Protein AF-A0A9D7WK48-F1 (afdb_monomer)

Structure (mmCIF, N/CA/C/O backbone):
data_AF-A0A9D7WK48-F1
#
_entry.id   AF-A0A9D7WK48-F1
#
loop_
_atom_site.group_PDB
_atom_site.id
_atom_site.type_symbol
_atom_site.label_atom_id
_atom_site.label_alt_id
_atom_site.label_comp_id
_atom_site.label_asym_id
_atom_site.label_entity_id
_atom_site.label_seq_id
_atom_site.pdbx_PDB_ins_code
_atom_site.Cartn_x
_atom_site.Cartn_y
_atom_site.Cartn_z
_atom_site.occupancy
_atom_site.B_iso_or_equiv
_atom_site.auth_seq_id
_atom_site.auth_comp_id
_atom_site.auth_asym_id
_atom_site.auth_atom_id
_atom_site.pdbx_PDB_model_num
ATOM 1 N N . MET A 1 1 ? 16.173 2.944 -12.177 1.00 74.38 1 MET A N 1
ATOM 2 C CA . MET A 1 1 ? 15.955 3.218 -10.736 1.00 74.38 1 MET A CA 1
ATOM 3 C C . MET A 1 1 ? 14.481 3.455 -10.407 1.00 74.38 1 MET A C 1
ATOM 5 O O . MET A 1 1 ? 13.944 2.664 -9.650 1.00 74.38 1 MET A O 1
ATOM 9 N N . LYS A 1 2 ? 13.794 4.438 -11.018 1.00 81.81 2 LYS A N 1
ATOM 10 C CA . LYS A 1 2 ? 12.369 4.744 -10.741 1.00 81.81 2 LYS A CA 1
ATOM 11 C C . LYS A 1 2 ? 11.429 3.523 -10.776 1.00 81.81 2 LYS A C 1
ATOM 13 O O . LYS A 1 2 ? 10.718 3.284 -9.809 1.00 81.81 2 LYS A O 1
ATOM 18 N N . LEU A 1 3 ? 11.472 2.717 -11.843 1.00 81.88 3 LEU A N 1
ATOM 19 C CA . LEU A 1 3 ? 10.597 1.539 -11.991 1.00 81.88 3 LEU A CA 1
ATOM 20 C C . LEU A 1 3 ? 10.820 0.469 -10.910 1.00 81.88 3 LEU A C 1
ATOM 22 O O . LEU A 1 3 ? 9.861 -0.135 -10.445 1.00 81.88 3 LEU A O 1
ATOM 26 N N . ALA A 1 4 ? 12.069 0.272 -10.477 1.00 83.12 4 ALA A N 1
ATOM 27 C CA . ALA A 1 4 ? 12.414 -0.705 -9.442 1.00 83.12 4 ALA A CA 1
ATOM 28 C C . ALA A 1 4 ? 11.867 -0.323 -8.055 1.00 83.12 4 ALA A C 1
ATOM 30 O O . ALA A 1 4 ? 11.708 -1.191 -7.208 1.00 83.12 4 ALA A O 1
ATOM 31 N N . ILE A 1 5 ? 11.569 0.962 -7.834 1.00 84.38 5 ILE A N 1
ATOM 32 C CA . ILE A 1 5 ? 10.978 1.475 -6.592 1.00 84.38 5 ILE A CA 1
ATOM 33 C C . ILE A 1 5 ? 9.452 1.530 -6.715 1.00 84.38 5 ILE A C 1
ATOM 35 O O . ILE A 1 5 ? 8.740 1.041 -5.841 1.00 84.38 5 ILE A O 1
ATOM 39 N N . ASN A 1 6 ? 8.938 2.098 -7.809 1.00 83.69 6 ASN A N 1
ATOM 40 C CA . ASN A 1 6 ? 7.502 2.316 -7.973 1.00 83.69 6 ASN A CA 1
ATOM 41 C C . ASN A 1 6 ? 6.721 1.008 -8.112 1.00 83.69 6 ASN A C 1
ATOM 43 O O . ASN A 1 6 ? 5.621 0.910 -7.576 1.00 83.69 6 ASN A O 1
ATOM 47 N N . LEU A 1 7 ? 7.279 -0.011 -8.773 1.00 82.62 7 LEU A N 1
ATOM 48 C CA . LEU A 1 7 ? 6.558 -1.262 -8.996 1.00 82.62 7 LEU A CA 1
ATOM 49 C C . LEU A 1 7 ? 6.281 -2.028 -7.685 1.00 82.62 7 LEU A C 1
ATOM 51 O O . LEU A 1 7 ? 5.111 -2.320 -7.434 1.00 82.62 7 LEU A O 1
ATOM 55 N N . PRO A 1 8 ? 7.272 -2.307 -6.809 1.00 87.75 8 PRO A N 1
ATOM 56 C CA . PRO A 1 8 ? 6.987 -2.921 -5.512 1.00 87.75 8 PRO A CA 1
ATOM 57 C C . PRO A 1 8 ? 6.017 -2.098 -4.663 1.00 87.75 8 PRO A C 1
ATOM 59 O O . PRO A 1 8 ? 5.138 -2.668 -4.025 1.00 87.75 8 PRO A O 1
ATOM 62 N N . LEU A 1 9 ? 6.129 -0.764 -4.694 1.00 87.62 9 LEU A N 1
ATOM 63 C CA . LEU A 1 9 ? 5.206 0.110 -3.970 1.00 87.62 9 LEU A CA 1
ATOM 64 C C . LEU A 1 9 ? 3.767 -0.058 -4.463 1.00 87.62 9 LEU A C 1
ATOM 66 O O . LEU A 1 9 ? 2.862 -0.182 -3.648 1.00 87.62 9 LEU A O 1
ATOM 70 N N . MET A 1 10 ? 3.542 -0.096 -5.776 1.00 86.44 10 MET A N 1
ATOM 71 C CA . MET A 1 10 ? 2.207 -0.297 -6.344 1.00 86.44 10 MET A CA 1
ATOM 72 C C . MET A 1 10 ? 1.606 -1.649 -5.958 1.00 86.44 10 MET A C 1
ATOM 74 O O . MET A 1 10 ? 0.441 -1.707 -5.569 1.00 86.44 10 MET A O 1
ATOM 78 N N . VAL A 1 11 ? 2.401 -2.721 -6.032 1.00 88.44 11 VAL A N 1
ATOM 79 C CA . VAL A 1 11 ? 1.969 -4.061 -5.609 1.00 88.44 11 VAL A CA 1
ATOM 80 C C . VAL A 1 11 ? 1.622 -4.062 -4.123 1.00 88.44 11 VAL A C 1
ATOM 82 O O . VAL A 1 11 ? 0.566 -4.566 -3.750 1.00 88.44 11 VAL A O 1
ATOM 85 N N . TYR A 1 12 ? 2.462 -3.447 -3.288 1.00 92.00 12 TYR A N 1
ATOM 86 C CA . TYR A 1 12 ? 2.210 -3.318 -1.857 1.00 92.00 12 TYR A CA 1
ATOM 87 C C . TYR A 1 12 ? 0.900 -2.574 -1.575 1.00 92.00 12 TYR A C 1
ATOM 89 O O . TYR A 1 12 ? 0.062 -3.080 -0.835 1.00 92.00 12 TYR A O 1
ATOM 97 N N . TRP A 1 13 ? 0.687 -1.401 -2.183 1.00 89.62 13 TRP A N 1
ATOM 98 C CA . TRP A 1 13 ? -0.528 -0.610 -1.962 1.00 89.62 13 TRP A CA 1
ATOM 99 C C . TRP A 1 13 ? -1.787 -1.337 -2.432 1.00 89.62 13 TRP A C 1
ATOM 101 O O . TRP A 1 13 ? -2.792 -1.325 -1.724 1.00 89.62 13 TRP A O 1
ATOM 111 N N . GLY A 1 14 ? -1.726 -2.005 -3.588 1.00 87.38 14 GLY A N 1
ATOM 112 C CA . GLY A 1 14 ? -2.834 -2.815 -4.090 1.00 87.38 14 GLY A CA 1
ATOM 113 C C . GLY A 1 14 ? -3.159 -3.991 -3.167 1.00 87.38 14 GLY A C 1
ATOM 114 O O . GLY A 1 14 ? -4.322 -4.207 -2.832 1.00 87.38 14 GLY A O 1
ATOM 115 N N . ALA A 1 15 ? -2.136 -4.715 -2.705 1.00 92.00 15 ALA A N 1
ATOM 116 C CA . ALA A 1 15 ? -2.305 -5.844 -1.794 1.00 92.00 15 ALA A CA 1
ATOM 117 C C . ALA A 1 15 ? -2.836 -5.409 -0.420 1.00 92.00 15 ALA A C 1
ATOM 119 O O . ALA A 1 15 ? -3.762 -6.030 0.097 1.00 92.00 15 ALA A O 1
ATOM 120 N N . LEU A 1 16 ? -2.298 -4.324 0.147 1.00 92.81 16 LEU A N 1
ATOM 121 C CA . LEU A 1 16 ? -2.751 -3.767 1.421 1.00 92.81 16 LEU A CA 1
ATOM 122 C C . LEU A 1 16 ? -4.215 -3.319 1.339 1.00 92.81 16 LEU A C 1
ATOM 124 O O . LEU A 1 16 ? -5.012 -3.710 2.185 1.00 92.81 16 LEU A O 1
ATOM 128 N N . GLY A 1 17 ? -4.587 -2.558 0.305 1.00 89.44 17 GLY A N 1
ATOM 129 C CA . GLY A 1 17 ? -5.970 -2.108 0.116 1.00 89.44 17 GLY A CA 1
ATOM 130 C C . GLY A 1 17 ? -6.950 -3.272 -0.052 1.00 89.44 17 GLY A C 1
ATOM 131 O O . GLY A 1 17 ? -8.007 -3.286 0.577 1.00 89.44 17 GLY A O 1
ATOM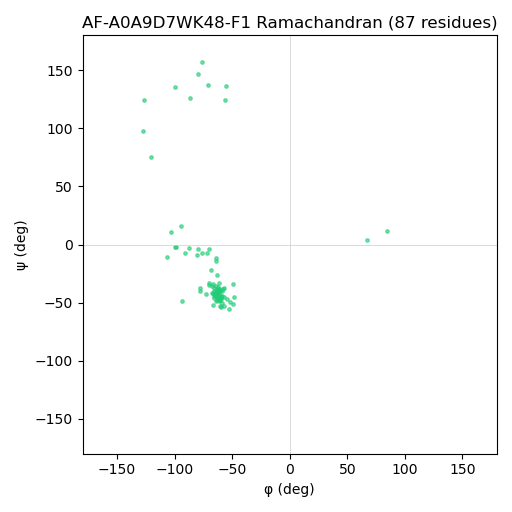 132 N N . ALA A 1 18 ? -6.576 -4.289 -0.836 1.00 89.62 18 ALA A N 1
ATOM 133 C CA . ALA A 1 18 ? -7.385 -5.495 -1.001 1.00 89.62 18 ALA A CA 1
ATOM 134 C C . ALA A 1 18 ? -7.543 -6.273 0.316 1.00 89.62 18 ALA A C 1
ATOM 136 O O . ALA A 1 18 ? -8.640 -6.733 0.625 1.00 89.62 18 ALA A O 1
ATOM 137 N N . ALA A 1 19 ? -6.473 -6.402 1.105 1.00 93.50 19 ALA A N 1
ATOM 138 C CA . ALA A 1 19 ? -6.510 -7.079 2.397 1.00 93.50 19 ALA A CA 1
ATOM 139 C C . ALA A 1 19 ? -7.380 -6.329 3.418 1.00 93.50 19 ALA A C 1
ATOM 141 O O . ALA A 1 19 ? -8.188 -6.961 4.094 1.00 93.50 19 ALA A O 1
ATOM 142 N N . VAL A 1 20 ? -7.275 -4.998 3.486 1.00 92.88 20 VAL A N 1
ATOM 143 C CA . VAL A 1 20 ? -8.124 -4.167 4.356 1.00 92.88 20 VAL A CA 1
ATOM 144 C C . VAL A 1 20 ? -9.594 -4.330 3.980 1.00 92.88 20 VAL A C 1
ATOM 146 O O . VAL A 1 20 ? -10.378 -4.740 4.828 1.00 92.88 20 VAL A O 1
ATOM 149 N N . GLY A 1 21 ? -9.962 -4.148 2.706 1.00 89.12 21 GLY A N 1
ATOM 150 C CA . GLY A 1 21 ? -11.356 -4.317 2.271 1.00 89.12 21 GLY A CA 1
ATOM 151 C C . GLY A 1 21 ? -11.893 -5.739 2.486 1.00 89.12 21 GLY A C 1
ATOM 152 O O . GLY A 1 21 ? -13.063 -5.936 2.815 1.00 89.12 21 GLY A O 1
ATOM 153 N N . LEU A 1 22 ? -11.033 -6.753 2.361 1.00 93.38 22 LEU A N 1
ATOM 154 C CA . LEU A 1 22 ? -11.382 -8.145 2.638 1.00 93.38 22 LEU A CA 1
ATOM 155 C C . LEU A 1 22 ? -11.694 -8.395 4.126 1.00 93.38 22 LEU A C 1
ATOM 157 O O . LEU A 1 22 ? -12.566 -9.212 4.432 1.00 93.38 22 LEU A O 1
ATOM 161 N N . LEU A 1 23 ? -10.973 -7.746 5.042 1.00 93.69 23 LEU A N 1
ATOM 162 C CA . LEU A 1 23 ? -11.212 -7.834 6.487 1.00 93.69 23 LEU A CA 1
ATOM 163 C C . LEU A 1 23 ? -12.411 -6.967 6.910 1.00 93.69 23 LEU A C 1
ATOM 165 O O . LEU A 1 23 ? -13.237 -7.441 7.693 1.00 93.69 23 LEU A O 1
ATOM 169 N N . GLY A 1 24 ? -12.574 -5.788 6.302 1.00 89.62 24 GLY A N 1
ATOM 170 C CA . GLY A 1 24 ? -13.756 -4.924 6.414 1.00 89.62 24 GLY A CA 1
ATOM 171 C C . GLY A 1 24 ? -15.057 -5.670 6.126 1.00 89.62 24 GLY A C 1
ATOM 172 O O . GLY A 1 24 ? -15.965 -5.720 6.955 1.00 89.62 24 GLY A O 1
ATOM 173 N N . ASN A 1 25 ? -15.100 -6.397 5.005 1.00 89.06 25 ASN A N 1
ATOM 174 C CA . ASN A 1 25 ? -16.243 -7.237 4.621 1.00 89.06 25 ASN A CA 1
ATOM 175 C C . ASN A 1 25 ? -16.524 -8.409 5.583 1.00 89.06 25 ASN A C 1
ATOM 177 O O . ASN A 1 25 ? -17.564 -9.058 5.473 1.00 89.06 25 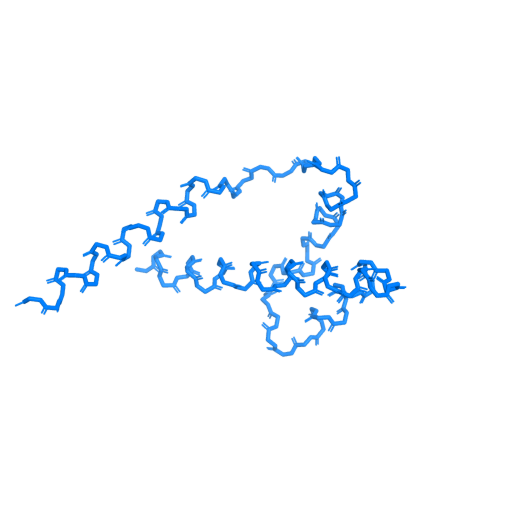ASN A O 1
ATOM 181 N N . ARG A 1 26 ? -15.611 -8.706 6.516 1.00 93.81 26 ARG A N 1
ATOM 182 C CA . ARG A 1 26 ? -15.783 -9.714 7.576 1.00 93.81 26 ARG A CA 1
ATOM 183 C C . ARG A 1 26 ? -16.095 -9.103 8.944 1.00 93.81 26 ARG A C 1
ATOM 185 O O . ARG A 1 26 ? -16.091 -9.825 9.937 1.00 93.81 26 ARG A O 1
ATOM 192 N N . GLY A 1 27 ? -16.385 -7.803 8.998 1.00 92.88 27 GLY A N 1
ATOM 193 C CA . GLY A 1 27 ? -16.762 -7.100 10.223 1.00 92.88 27 GLY A CA 1
ATOM 194 C C . GLY A 1 27 ? -15.583 -6.628 11.073 1.00 92.88 27 GLY A C 1
ATOM 195 O O . GLY A 1 27 ? -15.796 -6.218 12.211 1.00 92.88 27 GLY A O 1
ATOM 196 N N . ILE A 1 28 ? -14.354 -6.673 10.551 1.00 95.12 28 ILE A N 1
ATOM 197 C CA . ILE A 1 28 ? -13.193 -6.062 11.209 1.00 95.12 28 ILE A CA 1
ATOM 198 C C . ILE A 1 28 ? -13.127 -4.595 10.770 1.00 95.12 28 ILE A C 1
ATOM 200 O O . ILE A 1 28 ? -13.095 -4.356 9.568 1.00 95.12 28 ILE A O 1
ATOM 204 N N . PRO A 1 29 ? -13.087 -3.612 11.685 1.00 93.81 29 PRO A N 1
ATOM 205 C CA . PRO A 1 29 ? -12.950 -2.205 11.312 1.00 93.81 29 PRO A CA 1
ATOM 206 C C . PRO A 1 29 ? -11.717 -1.958 10.431 1.00 93.81 29 PRO A C 1
ATOM 208 O O . PRO A 1 29 ? -10.634 -2.462 10.739 1.00 93.81 29 PRO A O 1
ATOM 211 N N . ASP A 1 30 ? -11.862 -1.161 9.369 1.00 91.94 30 ASP A N 1
ATOM 212 C CA . ASP A 1 30 ? -10.789 -0.906 8.396 1.00 91.94 30 ASP A CA 1
ATOM 213 C C . ASP A 1 30 ? -9.523 -0.345 9.060 1.00 91.94 30 ASP A C 1
ATOM 215 O O . ASP A 1 30 ? -8.411 -0.725 8.695 1.00 91.94 30 ASP A O 1
ATOM 219 N N . GLU A 1 31 ? -9.671 0.516 10.071 1.00 93.19 31 GLU A N 1
ATOM 220 C CA . GLU A 1 31 ? -8.555 1.052 10.853 1.00 93.19 31 GLU A CA 1
ATOM 221 C C . GLU A 1 31 ? -7.780 -0.053 11.563 1.00 93.19 31 GLU A C 1
ATOM 223 O O . GLU A 1 31 ? -6.556 -0.107 11.461 1.00 93.19 31 GLU A O 1
ATOM 228 N N . GLN A 1 32 ? -8.500 -0.962 12.225 1.00 94.88 32 GLN A N 1
ATOM 229 C CA . GLN A 1 32 ? -7.906 -2.082 12.948 1.00 94.88 32 GLN A CA 1
ATOM 230 C C . GLN A 1 32 ? -7.227 -3.058 11.983 1.00 94.88 32 GLN A C 1
ATOM 232 O O . GLN A 1 32 ? -6.124 -3.531 12.251 1.00 94.88 32 GLN A O 1
ATOM 237 N N . ALA A 1 33 ? -7.861 -3.345 10.844 1.00 94.25 33 ALA A N 1
ATOM 238 C CA . ALA A 1 33 ? -7.272 -4.166 9.793 1.00 94.25 33 ALA A CA 1
ATOM 239 C C . ALA A 1 33 ? -5.972 -3.541 9.261 1.00 94.25 33 ALA A C 1
ATOM 241 O O . ALA A 1 33 ? -4.964 -4.234 9.113 1.00 94.25 33 A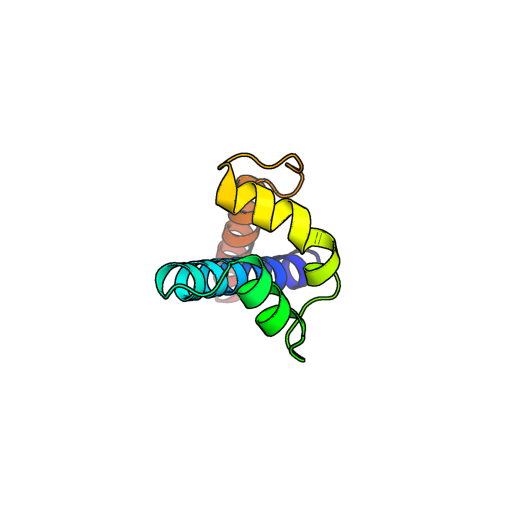LA A O 1
ATOM 242 N N . PHE A 1 34 ? -5.975 -2.232 9.007 1.00 94.75 34 PHE A N 1
ATOM 243 C CA . PHE A 1 34 ? -4.803 -1.504 8.533 1.00 94.75 34 PHE A CA 1
ATOM 244 C C . PHE A 1 34 ? -3.670 -1.504 9.569 1.00 94.75 34 PHE A C 1
ATOM 246 O O . PHE A 1 34 ? -2.523 -1.769 9.206 1.00 94.75 34 PHE A O 1
ATOM 253 N N . ASP A 1 35 ? -3.973 -1.259 10.847 1.00 93.81 35 ASP A N 1
ATOM 254 C CA . ASP A 1 35 ? -2.988 -1.300 11.936 1.00 93.81 35 ASP A CA 1
ATOM 255 C C . ASP A 1 35 ? -2.298 -2.664 12.001 1.00 93.81 35 ASP A C 1
ATOM 257 O O . ASP A 1 35 ? -1.076 -2.747 11.886 1.00 93.81 35 ASP A O 1
ATOM 261 N N . ILE A 1 36 ? -3.079 -3.748 12.065 1.00 93.50 36 ILE A N 1
ATOM 262 C CA . ILE A 1 36 ? -2.551 -5.119 12.135 1.00 93.50 36 ILE A CA 1
ATOM 263 C C . ILE A 1 36 ? -1.638 -5.426 10.940 1.00 93.50 36 ILE A C 1
ATOM 265 O O . ILE A 1 36 ? -0.560 -5.998 11.102 1.00 93.50 36 ILE A O 1
ATOM 269 N N . LEU A 1 37 ? -2.052 -5.051 9.726 1.00 93.81 37 LEU A N 1
ATOM 270 C CA . LEU A 1 37 ? -1.282 -5.328 8.510 1.00 93.81 37 LEU A CA 1
ATOM 271 C C . LEU A 1 37 ? 0.005 -4.489 8.432 1.00 93.81 37 LEU A C 1
ATOM 273 O O . LEU A 1 37 ? 1.024 -4.967 7.921 1.00 93.81 37 LEU A O 1
ATOM 277 N N . THR A 1 38 ? -0.014 -3.259 8.951 1.00 94.12 38 THR A N 1
ATOM 278 C CA . THR A 1 38 ? 1.134 -2.337 8.911 1.00 94.12 38 THR A CA 1
ATOM 279 C C . THR A 1 38 ? 2.064 -2.416 10.123 1.00 94.12 38 THR A C 1
ATOM 281 O O . THR A 1 38 ? 3.160 -1.855 10.081 1.00 94.12 38 THR A O 1
ATOM 284 N N . ASP A 1 39 ? 1.690 -3.169 11.155 1.00 92.94 39 ASP A N 1
ATOM 285 C CA . ASP A 1 39 ? 2.578 -3.629 12.231 1.00 92.94 39 ASP A CA 1
ATOM 286 C C . ASP A 1 39 ? 3.487 -4.799 11.792 1.00 92.94 39 ASP A C 1
ATOM 288 O O . ASP A 1 39 ? 4.393 -5.200 12.523 1.00 92.94 39 ASP A O 1
ATOM 292 N N . SER A 1 40 ? 3.280 -5.356 10.593 1.00 90.00 40 SER A N 1
ATOM 293 C CA . SER A 1 40 ? 4.074 -6.480 10.086 1.00 90.00 40 SER A CA 1
ATOM 294 C C . SER A 1 40 ? 5.471 -6.074 9.594 1.00 90.00 40 SER A C 1
ATOM 296 O O . SER A 1 40 ? 5.710 -4.952 9.146 1.00 90.00 40 SER A O 1
ATOM 298 N N . SER A 1 41 ? 6.400 -7.036 9.571 1.00 88.81 41 SER A N 1
ATOM 299 C CA . SER A 1 41 ? 7.753 -6.853 9.014 1.00 88.81 41 SER A CA 1
ATOM 300 C C . SER A 1 41 ? 7.779 -6.571 7.506 1.00 88.81 41 SER A C 1
ATOM 302 O O . SER A 1 41 ? 8.806 -6.148 6.980 1.00 88.81 41 SER A O 1
ATOM 304 N N . GLY A 1 42 ? 6.667 -6.807 6.804 1.00 87.50 42 GLY A N 1
ATOM 305 C CA . GLY A 1 42 ? 6.512 -6.514 5.380 1.00 87.50 42 GLY A CA 1
ATOM 306 C C . GLY A 1 42 ? 6.033 -5.092 5.087 1.00 87.50 42 GLY A C 1
ATOM 307 O O . GLY A 1 42 ? 5.905 -4.733 3.916 1.00 87.50 42 GLY A O 1
ATOM 308 N N . ALA A 1 43 ? 5.742 -4.289 6.114 1.00 92.06 43 ALA A N 1
ATOM 309 C CA . ALA A 1 43 ? 5.201 -2.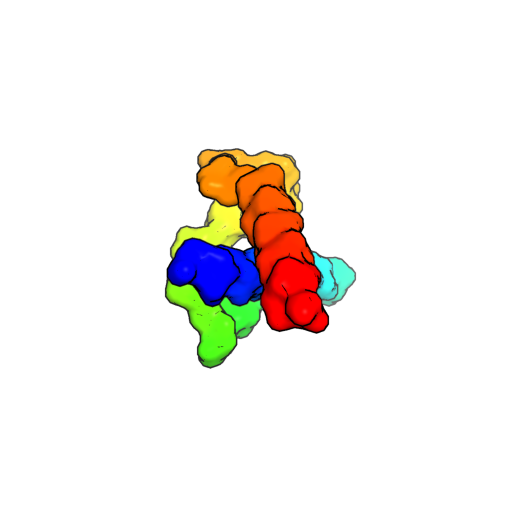953 5.936 1.00 92.06 43 ALA A CA 1
ATOM 310 C C . ALA A 1 43 ? 6.239 -1.972 5.372 1.00 92.06 43 ALA A C 1
ATOM 312 O O . ALA A 1 43 ? 7.391 -1.915 5.807 1.00 92.06 43 ALA A O 1
ATOM 313 N N . ILE A 1 44 ? 5.819 -1.139 4.418 1.00 92.56 44 ILE A N 1
ATOM 314 C CA . ILE A 1 44 ? 6.654 -0.032 3.935 1.00 92.56 44 ILE A CA 1
ATOM 315 C C . ILE A 1 44 ? 6.587 1.145 4.911 1.00 92.56 44 ILE A C 1
ATOM 317 O O . ILE A 1 44 ? 5.530 1.440 5.469 1.00 92.56 44 ILE A O 1
ATOM 321 N N . GLY A 1 45 ? 7.688 1.889 5.041 1.00 90.19 45 GLY A N 1
ATOM 322 C CA . GLY A 1 45 ? 7.776 3.040 5.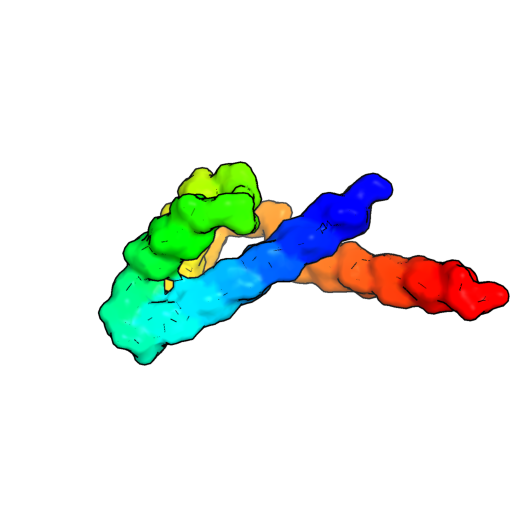953 1.00 90.19 45 GLY A CA 1
ATOM 323 C C . GLY A 1 45 ? 6.602 4.036 5.857 1.00 90.19 45 GLY A C 1
ATOM 324 O O . GLY A 1 45 ? 6.045 4.404 6.888 1.00 90.19 45 GLY A O 1
ATOM 325 N N . PRO A 1 46 ? 6.147 4.438 4.651 1.00 88.38 46 PRO A N 1
ATOM 326 C CA . PRO A 1 46 ? 5.031 5.378 4.520 1.00 88.38 46 PRO A CA 1
ATOM 327 C C . PRO A 1 46 ? 3.637 4.831 4.870 1.00 88.38 46 PRO A C 1
ATOM 329 O O . PRO A 1 46 ? 2.688 5.612 4.844 1.00 88.38 46 PRO A O 1
ATOM 332 N N . ALA A 1 47 ? 3.470 3.527 5.126 1.00 89.81 47 ALA A N 1
ATOM 333 C CA . ALA A 1 47 ? 2.152 2.909 5.304 1.00 89.81 47 ALA A CA 1
ATOM 334 C C . ALA A 1 47 ? 1.382 3.525 6.477 1.00 89.81 47 ALA A C 1
ATOM 336 O O . ALA A 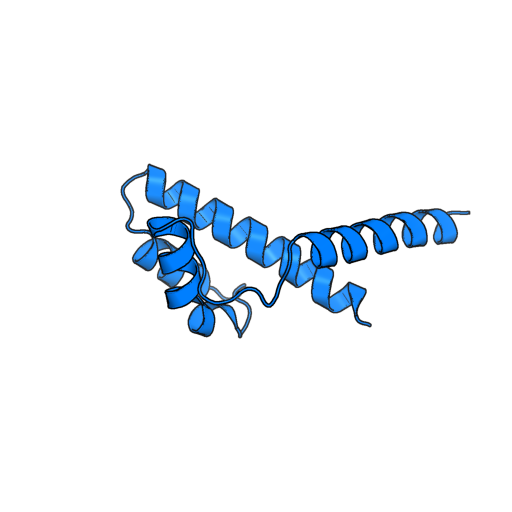1 47 ? 0.292 4.057 6.279 1.00 89.81 47 ALA A O 1
ATOM 337 N N . ARG A 1 48 ? 1.998 3.561 7.663 1.00 86.31 48 ARG A N 1
ATOM 338 C CA . ARG A 1 48 ? 1.379 4.117 8.875 1.00 86.31 48 ARG A CA 1
ATOM 339 C C . ARG A 1 48 ? 1.057 5.603 8.743 1.00 86.31 48 ARG A C 1
ATOM 341 O O . ARG A 1 48 ? -0.023 6.043 9.108 1.00 86.31 48 ARG A O 1
ATOM 348 N N . MET A 1 49 ? 1.963 6.374 8.139 1.00 88.25 49 MET A N 1
ATOM 349 C CA . MET A 1 49 ? 1.763 7.814 7.928 1.00 88.25 49 MET A CA 1
ATOM 350 C C . MET A 1 49 ? 0.579 8.132 7.006 1.00 88.25 49 MET A C 1
ATOM 352 O O . MET A 1 49 ? 0.024 9.223 7.081 1.00 88.25 49 MET A O 1
ATOM 356 N N . ARG A 1 50 ? 0.216 7.209 6.108 1.00 87.56 50 ARG A N 1
ATOM 357 C CA . ARG A 1 50 ? -0.857 7.398 5.121 1.00 87.56 50 ARG A CA 1
ATOM 358 C C . ARG A 1 50 ? -2.184 6.772 5.532 1.00 87.56 50 ARG A C 1
ATOM 360 O O . ARG A 1 50 ? -3.155 6.933 4.798 1.00 87.56 50 ARG A O 1
ATOM 367 N N . GLN A 1 51 ? -2.240 6.096 6.679 1.00 87.75 51 GLN A N 1
ATOM 368 C CA . GLN A 1 51 ? -3.427 5.386 7.149 1.00 87.75 51 GLN A CA 1
ATOM 369 C C . GLN A 1 51 ? -4.664 6.280 7.163 1.00 87.75 51 GLN A C 1
ATOM 371 O O . GLN A 1 51 ? -5.639 5.956 6.499 1.00 87.75 51 GLN A O 1
ATOM 376 N N . ALA A 1 52 ? -4.608 7.427 7.846 1.00 87.69 52 ALA A N 1
ATOM 377 C CA . ALA A 1 52 ? -5.761 8.318 7.981 1.00 87.69 52 ALA A CA 1
ATOM 378 C C . ALA A 1 52 ? -6.352 8.717 6.617 1.00 87.69 52 ALA A C 1
ATOM 380 O O . ALA A 1 52 ? -7.551 8.574 6.400 1.00 87.69 52 ALA A O 1
ATOM 381 N N . SER A 1 53 ? -5.504 9.122 5.665 1.00 85.31 53 SER A N 1
ATOM 382 C CA . SER A 1 53 ? -5.938 9.499 4.314 1.00 85.31 53 SER A CA 1
ATOM 383 C C . SER A 1 53 ? -6.494 8.322 3.505 1.00 85.31 53 SER A C 1
ATOM 385 O O . SER A 1 53 ? -7.394 8.508 2.691 1.00 85.31 53 SER A O 1
ATOM 387 N N . ILE A 1 54 ? -5.963 7.111 3.701 1.00 84.56 54 ILE A N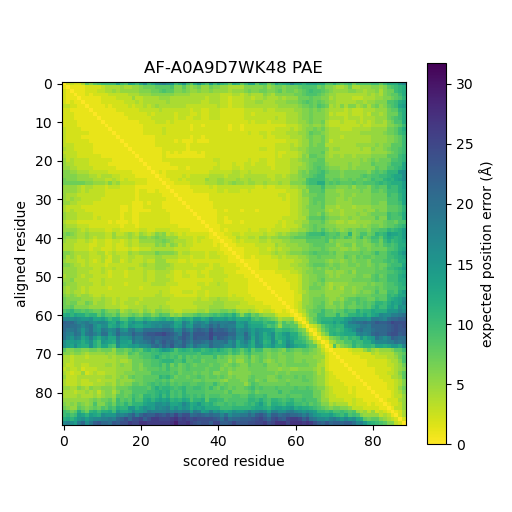 1
ATOM 388 C CA . ILE A 1 54 ? -6.452 5.901 3.025 1.00 84.56 54 ILE A CA 1
ATOM 389 C C . ILE A 1 54 ? -7.803 5.471 3.604 1.00 84.56 54 ILE A C 1
ATOM 391 O O . ILE A 1 54 ? -8.712 5.149 2.849 1.00 84.56 54 ILE A O 1
ATOM 395 N N . ILE A 1 55 ? -7.958 5.506 4.925 1.00 86.62 55 ILE A N 1
ATOM 396 C CA . ILE A 1 55 ? -9.220 5.197 5.605 1.00 86.62 55 ILE A CA 1
ATOM 397 C C . ILE A 1 55 ? -10.308 6.204 5.215 1.00 86.62 55 ILE A C 1
ATOM 399 O O . ILE A 1 55 ? -11.438 5.814 4.930 1.00 86.62 55 ILE A O 1
ATOM 403 N N . GLU A 1 56 ? -9.975 7.493 5.145 1.00 85.38 56 GLU A N 1
ATOM 404 C CA . GLU A 1 56 ? -10.891 8.528 4.659 1.00 85.38 56 GLU A CA 1
ATOM 405 C C . GLU A 1 56 ? -11.348 8.248 3.220 1.00 85.38 56 GLU A C 1
ATOM 407 O O . GLU A 1 56 ? -12.547 8.307 2.934 1.00 85.38 56 GLU A O 1
ATOM 412 N N . LEU A 1 57 ? -10.418 7.868 2.337 1.00 82.81 57 LEU A N 1
ATOM 413 C CA . LEU A 1 57 ? -10.732 7.463 0.967 1.00 82.81 57 LEU A CA 1
ATOM 414 C C . LEU A 1 57 ? -11.669 6.246 0.933 1.00 82.81 57 LEU A C 1
ATOM 416 O O . LEU A 1 57 ? -12.628 6.250 0.165 1.00 82.81 57 LEU A O 1
ATOM 420 N N . LEU A 1 58 ? -11.426 5.226 1.761 1.00 78.44 58 LEU A N 1
ATOM 421 C CA . LEU A 1 58 ? -12.269 4.026 1.823 1.00 78.44 58 LEU A CA 1
ATOM 422 C C . LEU A 1 58 ? -13.696 4.345 2.293 1.00 78.44 58 LEU A C 1
ATOM 424 O O . LEU A 1 58 ? -14.654 3.805 1.744 1.00 78.44 58 LEU A O 1
ATOM 428 N N . LYS A 1 59 ? -13.852 5.255 3.262 1.00 81.88 59 LYS A N 1
ATOM 429 C CA . LYS A 1 59 ? -15.162 5.629 3.821 1.00 81.88 59 LYS A CA 1
ATOM 430 C C . LYS A 1 59 ? -15.963 6.574 2.937 1.00 81.88 59 LYS A C 1
ATOM 432 O O . LYS A 1 59 ? -17.183 6.465 2.868 1.00 81.88 59 LYS A O 1
ATOM 437 N N . THR A 1 60 ? -15.296 7.548 2.326 1.00 82.19 60 THR A N 1
ATOM 438 C CA . THR A 1 60 ? -15.964 8.668 1.645 1.00 82.19 60 THR A CA 1
ATOM 439 C C . THR A 1 60 ? -15.900 8.568 0.125 1.00 82.19 60 THR A C 1
ATOM 441 O O . THR A 1 60 ? -16.540 9.359 -0.563 1.00 82.19 60 THR A O 1
ATOM 444 N N . GLY A 1 61 ? -15.090 7.654 -0.420 1.00 72.69 61 GLY A N 1
ATOM 445 C CA . GLY A 1 61 ? -14.782 7.595 -1.850 1.00 72.69 61 GLY A CA 1
ATOM 446 C C . GLY A 1 61 ? -13.969 8.791 -2.359 1.00 72.69 61 GLY A C 1
ATOM 447 O O . GLY A 1 61 ? -13.705 8.880 -3.556 1.00 72.69 61 GLY A O 1
ATOM 448 N N . THR A 1 62 ? -13.556 9.706 -1.475 1.00 64.50 62 THR A N 1
ATOM 449 C CA . THR A 1 62 ? -12.867 10.949 -1.830 1.00 64.50 62 THR A CA 1
ATOM 450 C C . THR A 1 62 ? -11.563 11.035 -1.040 1.00 64.50 62 THR A C 1
ATOM 452 O O . THR A 1 62 ? -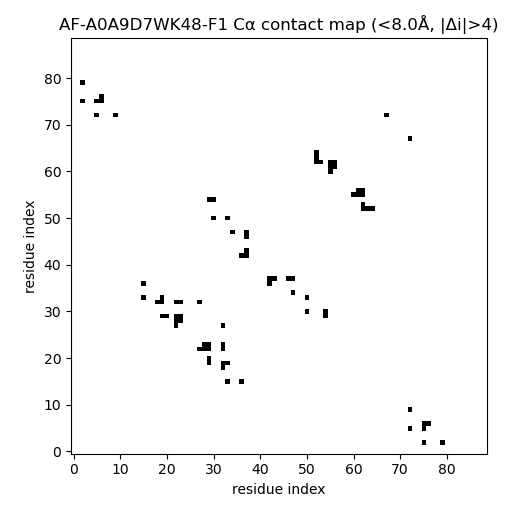11.570 10.954 0.181 1.00 64.50 62 THR A O 1
ATOM 455 N N . SER A 1 63 ? -10.419 11.188 -1.711 1.00 62.53 63 SER A N 1
ATOM 456 C CA . SER A 1 63 ? -9.149 11.456 -1.020 1.00 62.53 63 SER A CA 1
ATOM 457 C C . SER A 1 63 ? -8.817 12.943 -1.069 1.00 62.53 63 SER A C 1
ATOM 459 O O . SER A 1 63 ? -8.812 13.521 -2.157 1.00 62.53 63 SER A O 1
ATOM 461 N N . GLY A 1 64 ? -8.380 13.525 0.048 1.00 56.22 64 GLY A N 1
ATOM 462 C CA . GLY A 1 64 ? -7.710 14.833 0.055 1.00 56.22 64 GLY A CA 1
ATOM 463 C C . GLY A 1 64 ? -6.302 14.829 -0.568 1.00 56.22 64 GLY A C 1
ATOM 464 O O . GLY A 1 64 ? -5.674 15.879 -0.676 1.00 56.22 64 GLY A O 1
ATOM 465 N N . VAL A 1 65 ? -5.780 13.664 -0.977 1.00 55.44 65 VAL A N 1
ATOM 466 C CA . VAL A 1 65 ? -4.388 13.490 -1.419 1.00 55.44 65 VAL A CA 1
ATOM 467 C C . VAL A 1 65 ? -4.344 12.807 -2.790 1.00 55.44 65 VAL A C 1
ATOM 469 O O . VAL A 1 65 ? -4.396 11.586 -2.888 1.00 55.44 65 VAL A O 1
ATOM 472 N N . SER A 1 66 ? -4.207 13.598 -3.859 1.00 54.28 66 SER A N 1
ATOM 473 C CA . SER A 1 66 ? -4.212 13.134 -5.260 1.00 54.28 66 SER A CA 1
ATOM 474 C C . SER A 1 66 ? -2.820 12.872 -5.858 1.00 54.28 66 SER A C 1
ATOM 476 O O . SER A 1 66 ? -2.664 12.764 -7.073 1.00 54.28 66 SER A O 1
ATOM 478 N N . ASN A 1 67 ? -1.768 12.759 -5.042 1.00 53.97 67 ASN A N 1
ATOM 479 C CA . ASN A 1 67 ? -0.399 12.786 -5.576 1.00 53.97 67 ASN A CA 1
ATOM 480 C C . ASN A 1 67 ? 0.102 11.466 -6.188 1.00 53.97 67 ASN A C 1
ATOM 482 O O . ASN A 1 67 ? 1.201 11.446 -6.742 1.00 53.97 67 ASN A O 1
ATOM 486 N N . PHE A 1 68 ? -0.668 10.376 -6.133 1.00 58.94 68 PHE A N 1
ATOM 487 C CA . PHE A 1 68 ? -0.363 9.162 -6.895 1.00 58.94 68 PHE A CA 1
ATOM 488 C C . PHE A 1 68 ? -1.525 8.834 -7.828 1.00 58.94 68 PHE A C 1
ATOM 490 O O . PHE A 1 68 ? -2.332 7.945 -7.571 1.00 58.94 68 PHE A O 1
ATOM 497 N N . ALA A 1 69 ? -1.628 9.610 -8.909 1.00 67.25 69 ALA A N 1
ATOM 498 C CA . ALA A 1 69 ? -2.598 9.350 -9.959 1.00 67.25 69 ALA A CA 1
ATOM 499 C C . ALA A 1 69 ? -2.387 7.929 -10.497 1.00 67.25 69 ALA A C 1
ATOM 501 O O . ALA A 1 69 ? -1.288 7.581 -10.942 1.00 67.25 69 ALA A O 1
ATOM 502 N N . ILE A 1 70 ? -3.451 7.125 -10.472 1.00 71.06 70 ILE A N 1
ATOM 503 C CA . ILE A 1 70 ? -3.486 5.765 -11.027 1.00 71.06 70 ILE A CA 1
ATOM 504 C C . ILE A 1 70 ? -2.921 5.753 -12.458 1.00 71.06 70 ILE A C 1
ATOM 506 O O . ILE A 1 70 ? -2.191 4.837 -12.825 1.00 71.06 70 ILE A O 1
ATOM 510 N N . ASP A 1 71 ? -3.133 6.825 -13.223 1.00 78.12 71 ASP A N 1
ATOM 511 C CA . ASP A 1 71 ? -2.588 7.013 -14.571 1.00 78.12 71 ASP A CA 1
ATOM 512 C C . ASP A 1 71 ? -1.057 6.978 -14.633 1.00 78.12 71 ASP A C 1
ATOM 514 O O . ASP A 1 71 ? -0.476 6.400 -15.553 1.00 78.12 71 ASP A O 1
ATOM 518 N N . GLN A 1 72 ? -0.371 7.581 -13.660 1.00 77.06 72 GLN A N 1
ATOM 519 C CA . GLN A 1 72 ? 1.092 7.546 -13.606 1.00 77.06 72 GLN A CA 1
ATOM 520 C C . GLN A 1 72 ? 1.592 6.143 -13.257 1.00 77.06 72 GLN A C 1
ATOM 522 O O . GLN A 1 72 ? 2.607 5.687 -13.783 1.00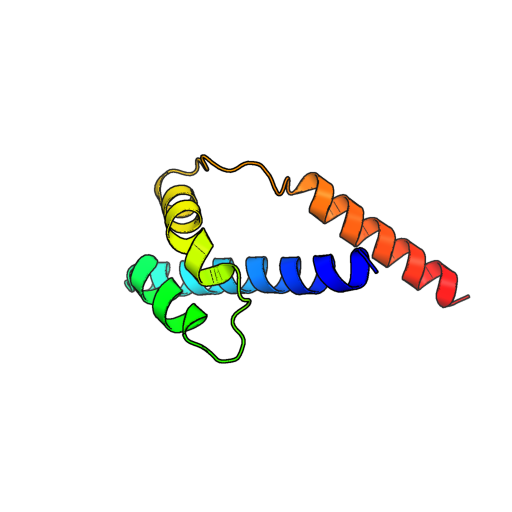 77.06 72 GLN A O 1
ATOM 527 N N . ALA A 1 73 ? 0.838 5.455 -12.409 1.00 77.38 73 ALA A N 1
ATOM 528 C CA . ALA A 1 73 ? 1.063 4.076 -12.031 1.00 77.38 73 ALA A CA 1
ATOM 529 C C . ALA A 1 73 ? 0.935 3.135 -13.251 1.00 77.38 73 ALA A C 1
ATOM 531 O O . ALA A 1 73 ? 1.825 2.329 -13.531 1.00 77.38 73 ALA A O 1
ATOM 532 N N . LEU A 1 74 ? -0.133 3.297 -14.039 1.00 82.69 74 LEU A N 1
ATOM 533 C CA . LEU A 1 74 ? -0.374 2.553 -15.279 1.00 82.69 74 LEU A CA 1
ATOM 534 C C . LEU A 1 74 ? 0.709 2.813 -16.334 1.00 82.69 74 LEU A C 1
ATOM 536 O O . LEU A 1 74 ? 1.159 1.875 -16.999 1.00 82.69 74 LEU A O 1
ATOM 540 N N . LYS A 1 75 ? 1.170 4.065 -16.464 1.00 85.31 75 LYS A N 1
ATOM 541 C CA . LYS A 1 75 ? 2.301 4.421 -17.336 1.00 85.31 75 LYS A CA 1
ATOM 542 C C . LYS A 1 75 ? 3.578 3.687 -16.930 1.00 85.31 75 LYS A C 1
ATOM 544 O O . LYS A 1 75 ? 4.239 3.111 -17.793 1.00 85.31 75 LYS A O 1
ATOM 549 N N . ASP A 1 76 ? 3.905 3.669 -15.638 1.00 85.50 76 ASP A N 1
ATOM 550 C CA . ASP A 1 76 ? 5.113 3.011 -15.132 1.00 85.50 76 ASP A CA 1
ATOM 551 C C . ASP A 1 76 ? 5.053 1.476 -15.341 1.00 85.50 76 ASP A C 1
ATOM 553 O O . ASP A 1 76 ? 6.043 0.884 -15.780 1.00 85.50 76 ASP A O 1
ATOM 557 N N . ILE A 1 77 ? 3.891 0.831 -15.134 1.00 84.75 77 ILE A N 1
ATOM 558 C CA . ILE A 1 77 ? 3.682 -0.599 -15.459 1.00 84.75 77 ILE A CA 1
ATOM 559 C C . ILE A 1 77 ? 3.853 -0.863 -16.961 1.00 84.75 77 ILE A C 1
ATOM 561 O O . ILE A 1 77 ? 4.534 -1.811 -17.357 1.00 84.75 77 ILE A O 1
ATOM 565 N N . SER A 1 78 ? 3.242 -0.033 -17.807 1.00 86.94 78 SER A N 1
ATOM 566 C CA . SER A 1 78 ? 3.282 -0.211 -19.264 1.00 86.94 78 SER A CA 1
ATOM 567 C C . SER A 1 78 ? 4.705 -0.082 -19.809 1.00 86.94 78 SER A C 1
ATOM 569 O O . SER A 1 78 ? 5.138 -0.897 -20.626 1.00 86.94 78 SER A O 1
ATOM 571 N N . LEU A 1 79 ? 5.463 0.897 -19.302 1.00 88.56 79 LEU A N 1
ATOM 572 C CA . LEU A 1 79 ? 6.868 1.094 -19.650 1.00 88.56 79 LEU A CA 1
ATOM 573 C C . LEU A 1 79 ? 7.720 -0.128 -19.278 1.00 88.56 79 LEU A C 1
ATOM 575 O O . LEU A 1 79 ? 8.590 -0.537 -20.046 1.00 88.56 79 LEU A O 1
ATOM 579 N N . LEU A 1 80 ? 7.450 -0.746 -18.127 1.00 82.81 80 LEU A N 1
ATOM 580 C CA . LEU A 1 80 ? 8.145 -1.960 -17.707 1.00 82.81 80 LEU A CA 1
ATOM 581 C C . LEU A 1 80 ? 7.844 -3.147 -18.630 1.00 82.81 80 LEU A C 1
ATOM 583 O O . LEU A 1 80 ? 8.761 -3.869 -19.022 1.00 82.81 80 LEU A O 1
ATOM 587 N N . ALA A 1 81 ? 6.573 -3.358 -18.979 1.00 85.00 81 ALA A N 1
ATOM 588 C CA . ALA A 1 81 ? 6.178 -4.438 -19.877 1.00 85.00 81 ALA A CA 1
ATOM 589 C C . ALA A 1 81 ? 6.840 -4.295 -21.257 1.00 85.00 81 ALA A C 1
ATOM 591 O O . ALA A 1 81 ? 7.278 -5.293 -21.831 1.00 85.00 81 ALA A O 1
ATOM 592 N N . ALA A 1 82 ? 6.962 -3.062 -21.761 1.00 87.56 82 ALA A N 1
ATOM 593 C CA . ALA A 1 82 ? 7.700 -2.765 -22.984 1.00 87.56 82 ALA A CA 1
ATOM 594 C C . ALA A 1 82 ? 9.197 -3.088 -22.841 1.00 87.56 82 ALA A C 1
ATOM 596 O O . ALA A 1 82 ? 9.745 -3.816 -23.665 1.00 87.56 82 ALA A O 1
ATOM 597 N N . TRP A 1 83 ? 9.839 -2.642 -21.756 1.00 83.69 83 TRP A N 1
ATOM 598 C CA . TRP A 1 83 ? 11.265 -2.892 -21.510 1.00 83.69 83 TRP A CA 1
ATOM 599 C C . TRP A 1 83 ? 11.603 -4.383 -21.372 1.00 83.69 83 TRP A C 1
ATOM 601 O O . TRP A 1 83 ? 12.623 -4.843 -21.878 1.00 83.69 83 TRP A O 1
ATOM 611 N N . ARG A 1 84 ? 10.735 -5.171 -20.721 1.00 81.69 84 ARG A N 1
ATOM 612 C CA . ARG A 1 84 ? 10.912 -6.628 -20.618 1.00 81.69 84 ARG A CA 1
ATOM 613 C C . ARG A 1 84 ? 10.880 -7.308 -21.989 1.00 81.69 84 ARG A C 1
ATOM 615 O O . ARG A 1 84 ? 11.621 -8.263 -22.186 1.00 81.69 84 ARG A O 1
ATOM 622 N N . LYS A 1 85 ? 10.010 -6.857 -22.898 1.00 81.19 85 LYS A N 1
ATOM 623 C CA . LYS A 1 85 ? 9.907 -7.418 -24.254 1.00 81.19 85 LYS A CA 1
ATOM 624 C C . LYS A 1 85 ? 11.155 -7.113 -25.084 1.00 81.19 85 LYS A C 1
ATOM 626 O O . LYS A 1 85 ? 11.653 -8.014 -25.737 1.00 81.19 85 LYS A O 1
ATOM 631 N N . ASP A 1 86 ? 11.674 -5.891 -24.982 1.00 83.00 86 ASP A N 1
ATOM 632 C CA . ASP A 1 86 ? 12.895 -5.438 -25.667 1.00 83.00 86 ASP A CA 1
ATOM 633 C C . ASP A 1 86 ? 14.161 -6.187 -25.204 1.00 83.00 86 ASP A C 1
ATOM 635 O O . ASP A 1 86 ? 15.036 -6.512 -25.993 1.00 83.00 86 ASP A O 1
ATOM 639 N N . LYS A 1 87 ? 14.242 -6.534 -23.914 1.00 71.88 87 LYS A N 1
ATOM 640 C CA . LYS A 1 87 ? 15.370 -7.287 -23.332 1.00 71.88 87 LYS A CA 1
ATOM 641 C C . LYS A 1 87 ? 15.316 -8.805 -23.557 1.00 71.88 87 LYS A C 1
ATOM 643 O O . LYS A 1 87 ? 16.256 -9.492 -23.165 1.00 71.88 87 LYS A O 1
ATOM 648 N N . ALA A 1 88 ? 14.206 -9.328 -24.077 1.00 59.16 88 ALA A N 1
ATOM 649 C CA . ALA A 1 88 ? 13.997 -10.758 -24.321 1.00 59.16 88 ALA A CA 1
ATOM 650 C C . ALA A 1 88 ? 14.223 -11.166 -25.793 1.00 59.16 88 ALA A C 1
ATOM 652 O O . ALA A 1 88 ? 14.104 -12.350 -26.109 1.00 59.16 88 ALA A O 1
ATOM 653 N N . SER A 1 89 ? 14.533 -10.196 -26.659 1.00 49.44 89 SER A N 1
ATOM 654 C CA . SER A 1 89 ? 15.008 -10.344 -28.044 1.00 49.44 89 SER A CA 1
ATOM 655 C C . SER A 1 89 ? 16.509 -10.108 -28.138 1.00 49.44 89 SER A C 1
ATOM 657 O O . SER A 1 89 ? 17.143 -10.781 -28.977 1.00 49.44 89 SER A O 1
#

Solvent-accessible surface area (backbone atoms only — not comparable to full-atom values): 5298 Å² total; per-residue (Å²): 112,68,64,77,53,51,50,59,50,50,53,48,53,53,51,51,52,52,51,24,53,58,37,35,78,70,75,41,56,51,66,60,42,45,50,63,59,53,73,38,94,84,43,58,84,66,51,71,81,42,41,68,60,50,53,44,23,72,75,68,78,52,60,99,71,75,88,77,48,65,68,59,54,52,50,53,52,51,52,48,57,51,51,55,56,66,75,73,110

Nearest PDB structures (foldseek):
  3doj-assembly1_A  TM=8.655E-01  e=4.283E-01  Arabidopsis thaliana
  3pef-assembly2_G  TM=8.239E-01  e=2.141E+00  Geobacter metallireducens
  6xf2-assembly2_D  TM=2.298E-01  e=5.762E+00  Homo sapiens

Sequence (89 aa):
MKLAINLPLMVYWGALGAAVGLLGNRGIPDEQAFDILTDSSGAIGPARMRQASIIELLKTGTSGVSNFAIDQALKDISLLAAWRKDKAS

Foldseek 3Di:
DVLVPLVVVVVVVVVLLVQLVVVVVVVDHSLNSQVVVCVDPPHDPCSVVCSVQVSCCVVPVDGPDCPDPVVVSVVSVVVVVVVVVVVVD

Secondary structure (DSSP, 8-state):
-HHHHHHHHHHHHHHHHHHHHHHHTTT--HHHHHHHHHTSTT--THHHHHHHHHHHHHHHS--S--SS-HHHHHHHHHHHHHHHHHTT-

Radius of gyration: 15.2 Å; Cα contacts (8 Å, |Δi|>4): 42; chains: 1; bounding box: 33×26×41 Å

Mean predicted aligned error: 6.19 Å

pLDDT: mean 83.84, std 10.72, range [49.44, 95.12]